Protein AF-A0A958SWY2-F1 (afdb_monomer_lite)

Radius of gyration: 13.31 Å; chains: 1; bounding box: 31×28×38 Å

Secondary structure (DSSP, 8-state):
-HHHHHHHHHHHHHHHTTT-HHHHHHHHHHHHHH-TT-HHHHHHHHHIIIIIH--HHHHHHHHHHHHHH-TT-TTHHHHHHHHHHHHHHHHHT-

Structure (mmCIF, N/CA/C/O backbone):
data_AF-A0A958SWY2-F1
#
_entry.id   AF-A0A958SWY2-F1
#
loop_
_atom_site.group_PDB
_atom_site.id
_atom_site.type_symbol
_atom_site.label_atom_id
_atom_site.label_alt_id
_atom_site.label_comp_id
_atom_site.label_asym_id
_atom_site.label_entity_id
_atom_site.label_seq_id
_atom_site.pdbx_PDB_ins_code
_atom_site.Cartn_x
_atom_site.Cartn_y
_atom_site.Cartn_z
_atom_site.occupancy
_atom_site.B_iso_or_equiv
_atom_site.auth_seq_id
_atom_site.auth_comp_id
_atom_site.auth_asym_id
_atom_site.auth_atom_id
_atom_site.pdbx_PDB_model_num
ATOM 1 N N . MET A 1 1 ? 10.739 -7.547 -20.667 1.00 57.38 1 MET A N 1
ATOM 2 C CA . MET A 1 1 ? 11.598 -6.516 -20.036 1.00 57.38 1 MET A CA 1
ATOM 3 C C . MET A 1 1 ? 10.940 -5.844 -18.822 1.00 57.38 1 MET A C 1
ATOM 5 O O . MET A 1 1 ? 11.679 -5.493 -17.914 1.00 57.38 1 MET A O 1
ATOM 9 N N . GLY A 1 2 ? 9.603 -5.730 -18.740 1.00 59.78 2 GLY A N 1
ATOM 10 C CA . GLY A 1 2 ? 8.906 -5.064 -17.619 1.00 59.78 2 GLY A CA 1
ATOM 11 C C . GLY A 1 2 ? 9.093 -5.686 -16.224 1.00 59.78 2 GLY A C 1
ATOM 12 O O . GLY A 1 2 ? 9.229 -4.954 -15.252 1.00 59.78 2 GLY A O 1
ATOM 13 N N . THR A 1 3 ? 9.218 -7.013 -16.111 1.00 64.00 3 THR A N 1
ATOM 14 C CA . THR A 1 3 ? 9.364 -7.707 -14.813 1.00 64.00 3 THR A CA 1
ATOM 15 C C . THR A 1 3 ? 10.644 -7.323 -14.057 1.00 64.00 3 THR A C 1
ATOM 17 O O . THR A 1 3 ? 10.633 -7.206 -12.836 1.00 64.00 3 THR A O 1
ATOM 20 N N . ASN A 1 4 ? 11.747 -7.062 -14.770 1.00 73.44 4 ASN A N 1
ATOM 21 C CA . ASN A 1 4 ? 13.004 -6.634 -14.141 1.00 73.44 4 ASN A CA 1
ATOM 22 C C . ASN A 1 4 ? 12.930 -5.192 -13.626 1.00 73.44 4 ASN A C 1
ATOM 24 O O . ASN A 1 4 ? 13.531 -4.878 -12.603 1.00 73.44 4 ASN A O 1
ATOM 28 N N . MET A 1 5 ? 12.190 -4.325 -14.322 1.00 80.44 5 MET A N 1
ATOM 29 C CA . MET A 1 5 ? 12.002 -2.933 -13.914 1.00 80.44 5 MET A CA 1
ATOM 30 C C . MET A 1 5 ? 11.049 -2.847 -12.722 1.00 80.44 5 MET A C 1
ATOM 32 O O . MET A 1 5 ? 11.402 -2.213 -11.735 1.00 80.44 5 MET A O 1
ATOM 36 N N . ASN A 1 6 ? 9.913 -3.555 -12.749 1.00 86.12 6 ASN A N 1
ATOM 37 C CA . ASN A 1 6 ? 9.007 -3.637 -11.600 1.00 86.12 6 ASN A CA 1
ATOM 38 C C . ASN A 1 6 ? 9.748 -4.074 -10.321 1.00 86.12 6 ASN A C 1
ATOM 40 O O . ASN A 1 6 ? 9.679 -3.374 -9.312 1.00 86.12 6 ASN A O 1
ATOM 44 N N . ASN A 1 7 ? 10.511 -5.173 -10.388 1.00 89.19 7 ASN A N 1
ATOM 45 C CA . ASN A 1 7 ? 11.248 -5.679 -9.231 1.00 89.19 7 ASN A CA 1
ATOM 46 C C . ASN A 1 7 ? 12.261 -4.652 -8.700 1.00 89.19 7 ASN A C 1
ATOM 48 O O . ASN A 1 7 ? 12.371 -4.4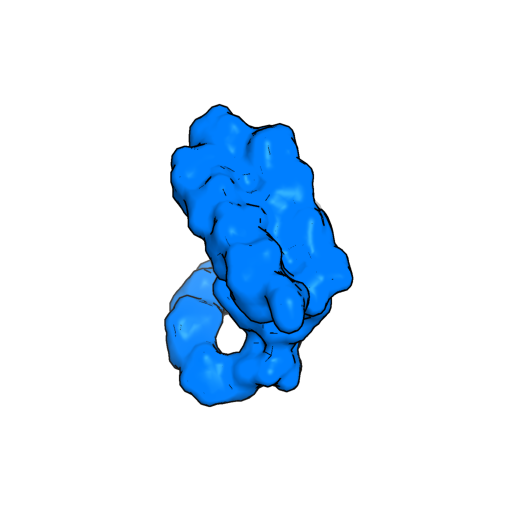78 -7.490 1.00 89.19 7 ASN A O 1
ATOM 52 N N . LEU A 1 8 ? 12.968 -3.933 -9.583 1.00 95.00 8 LEU A N 1
ATOM 53 C CA . LEU A 1 8 ? 13.902 -2.875 -9.184 1.00 95.00 8 LEU A CA 1
ATOM 54 C C . LEU A 1 8 ? 13.203 -1.760 -8.395 1.00 95.00 8 LEU A C 1
ATOM 56 O O . LEU A 1 8 ? 13.706 -1.333 -7.357 1.00 95.00 8 LEU A O 1
ATOM 60 N N . TYR A 1 9 ? 12.060 -1.281 -8.882 1.00 97.12 9 TYR A N 1
ATOM 61 C CA . TYR A 1 9 ? 11.318 -0.214 -8.213 1.00 97.12 9 TYR A CA 1
ATOM 62 C C . TYR A 1 9 ? 10.677 -0.685 -6.904 1.00 97.12 9 TYR A C 1
ATOM 64 O O . TYR A 1 9 ? 10.695 0.057 -5.926 1.00 97.12 9 TYR A O 1
ATOM 72 N N . LEU A 1 10 ? 10.211 -1.935 -6.835 1.00 96.75 10 LEU A N 1
ATOM 73 C CA . LEU A 1 10 ? 9.751 -2.528 -5.581 1.00 96.75 10 LEU A CA 1
ATOM 74 C C . LEU A 1 10 ? 10.869 -2.561 -4.526 1.00 96.75 10 LEU A C 1
ATOM 76 O O . LEU A 1 10 ? 10.632 -2.168 -3.388 1.00 96.75 10 LEU A O 1
ATOM 80 N N . PHE A 1 11 ? 12.093 -2.968 -4.887 1.00 97.00 11 PHE A N 1
ATOM 81 C CA . PHE A 1 11 ? 13.217 -2.958 -3.942 1.00 97.00 11 PHE A CA 1
ATOM 82 C C . PHE A 1 11 ? 13.552 -1.550 -3.453 1.00 97.00 11 PHE A C 1
ATOM 84 O O . PHE A 1 11 ? 13.700 -1.351 -2.252 1.00 97.00 11 PHE A O 1
ATOM 91 N N . ARG A 1 12 ? 13.581 -0.562 -4.353 1.00 97.50 12 ARG A N 1
ATOM 92 C CA . ARG A 1 12 ? 13.802 0.843 -3.973 1.00 97.50 12 ARG A CA 1
ATOM 93 C C . ARG A 1 12 ? 12.741 1.354 -3.003 1.00 97.50 12 ARG A C 1
ATOM 95 O O . ARG A 1 12 ? 13.075 2.050 -2.052 1.00 97.50 12 ARG A O 1
ATOM 102 N N . ALA A 1 13 ? 11.477 0.993 -3.225 1.00 97.94 13 ALA A N 1
ATOM 103 C CA . ALA A 1 13 ? 10.403 1.341 -2.305 1.00 97.94 13 ALA A CA 1
ATOM 104 C C . ALA A 1 13 ? 10.608 0.713 -0.919 1.00 97.94 13 ALA A C 1
ATOM 106 O O . ALA A 1 13 ? 10.435 1.388 0.091 1.00 97.94 13 ALA A O 1
ATOM 107 N N . MET A 1 14 ? 11.008 -0.561 -0.872 1.00 97.31 14 MET A N 1
ATOM 108 C CA . MET A 1 14 ? 11.277 -1.274 0.380 1.00 97.31 14 MET A CA 1
ATOM 109 C C . MET A 1 14 ? 12.481 -0.708 1.141 1.00 97.31 14 MET A C 1
ATOM 111 O O . MET A 1 14 ? 12.442 -0.670 2.364 1.00 97.31 14 MET A O 1
ATOM 115 N N . GLU A 1 15 ? 13.535 -0.281 0.443 1.00 97.88 15 GLU A N 1
ATOM 116 C CA . GLU A 1 15 ? 14.713 0.349 1.060 1.00 97.88 15 GLU A CA 1
ATOM 117 C C . GLU A 1 15 ? 14.396 1.740 1.624 1.00 97.88 15 GLU A C 1
ATOM 119 O O . GLU A 1 15 ? 14.912 2.111 2.676 1.00 97.88 15 GLU 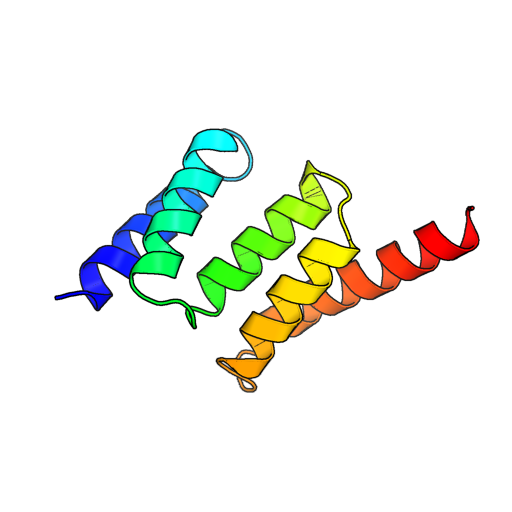A O 1
ATOM 124 N N . ALA A 1 16 ? 13.542 2.498 0.933 1.00 97.94 16 ALA A N 1
ATOM 125 C CA . ALA A 1 16 ? 13.135 3.836 1.346 1.00 97.94 16 ALA A CA 1
ATOM 126 C C . ALA A 1 16 ? 12.129 3.818 2.512 1.00 97.94 16 ALA A C 1
ATOM 128 O O . ALA A 1 16 ? 12.154 4.701 3.368 1.00 97.94 16 ALA A O 1
ATOM 129 N N . TYR A 1 17 ? 11.231 2.833 2.564 1.00 97.38 17 TYR A N 1
ATOM 130 C CA . TYR A 1 17 ? 10.197 2.750 3.595 1.00 97.38 17 TYR A CA 1
ATOM 131 C C . TYR A 1 17 ? 10.764 2.292 4.956 1.00 97.38 17 TYR A C 1
ATOM 133 O O . TYR A 1 17 ? 11.507 1.310 5.001 1.00 97.38 17 TYR A O 1
ATOM 141 N N . PRO A 1 18 ? 10.387 2.915 6.093 1.00 96.19 18 PRO A N 1
ATOM 142 C CA . PRO A 1 18 ? 9.419 4.011 6.251 1.00 96.19 18 PRO A CA 1
ATOM 143 C C . PRO A 1 18 ? 10.038 5.421 6.282 1.00 96.19 18 PRO A C 1
ATOM 145 O O . PRO A 1 18 ? 9.324 6.395 6.489 1.00 96.19 18 PRO A O 1
ATOM 148 N N . TRP A 1 19 ? 11.354 5.556 6.122 1.00 95.94 19 TRP A N 1
ATOM 149 C CA . TRP A 1 19 ? 12.075 6.796 6.438 1.00 95.94 19 TRP A CA 1
ATOM 150 C C . TRP A 1 19 ? 12.014 7.859 5.336 1.00 95.94 19 TRP A C 1
ATOM 152 O O . TRP A 1 19 ? 11.990 9.051 5.625 1.00 95.94 19 TRP A O 1
ATOM 162 N N . GLU A 1 20 ? 11.983 7.439 4.073 1.00 97.69 20 GLU A N 1
ATOM 163 C CA . GLU A 1 20 ? 11.993 8.309 2.896 1.00 97.69 20 GLU A CA 1
ATOM 164 C C . GLU A 1 20 ? 10.684 8.150 2.105 1.00 97.69 20 GLU A C 1
ATOM 166 O O . GLU A 1 20 ? 10.664 7.624 0.990 1.00 97.69 20 GLU A O 1
ATOM 171 N N . LEU A 1 21 ? 9.565 8.583 2.700 1.00 96.50 21 LEU A N 1
ATOM 172 C CA . LEU A 1 21 ? 8.210 8.321 2.189 1.00 96.50 21 LEU A CA 1
ATOM 173 C C . LEU A 1 21 ? 7.979 8.793 0.751 1.00 96.50 21 LEU A C 1
ATOM 175 O O . LEU A 1 21 ? 7.396 8.061 -0.044 1.00 96.50 21 LEU A O 1
ATOM 179 N N . GLU A 1 22 ? 8.472 9.976 0.390 1.00 96.81 22 GLU A N 1
ATOM 180 C CA . GLU A 1 22 ? 8.334 10.520 -0.968 1.00 96.81 22 GLU A CA 1
ATOM 181 C C . GLU A 1 22 ? 8.995 9.602 -2.004 1.00 96.81 22 GLU A C 1
ATOM 183 O O . GLU A 1 22 ? 8.381 9.252 -3.014 1.00 96.81 22 GLU A O 1
ATOM 188 N N . LYS A 1 23 ? 10.213 9.125 -1.710 1.00 97.88 23 LYS A N 1
ATOM 189 C CA . LYS A 1 23 ? 10.935 8.176 -2.570 1.00 97.88 23 LYS A CA 1
ATOM 190 C C . LYS A 1 23 ? 10.240 6.821 -2.619 1.00 97.88 23 LYS A C 1
ATOM 192 O O . LYS A 1 23 ? 10.187 6.206 -3.684 1.00 97.88 23 LYS A O 1
ATOM 197 N N . ALA A 1 24 ? 9.710 6.356 -1.488 1.00 98.19 24 ALA A N 1
ATOM 198 C CA . ALA A 1 24 ? 8.979 5.098 -1.423 1.00 98.19 24 ALA A CA 1
ATOM 199 C C . ALA A 1 24 ? 7.728 5.143 -2.312 1.00 98.19 24 ALA A C 1
ATOM 201 O O . ALA A 1 24 ? 7.537 4.254 -3.138 1.00 98.19 24 ALA A O 1
ATOM 202 N N . ILE A 1 25 ? 6.922 6.203 -2.208 1.00 97.81 25 ILE A N 1
ATOM 203 C CA . ILE A 1 25 ? 5.702 6.389 -3.006 1.00 97.81 25 ILE A CA 1
ATOM 204 C C . ILE A 1 25 ? 6.033 6.528 -4.494 1.00 97.81 25 ILE A C 1
ATOM 206 O O . ILE A 1 25 ? 5.393 5.885 -5.325 1.00 97.81 25 ILE A O 1
ATOM 210 N N . GLU A 1 26 ? 7.047 7.320 -4.851 1.00 98.12 26 GLU A N 1
ATOM 211 C CA . GLU A 1 26 ? 7.478 7.454 -6.245 1.00 98.12 26 GLU A CA 1
ATOM 212 C C . GLU A 1 26 ? 7.890 6.092 -6.829 1.00 98.12 26 GLU A C 1
ATOM 214 O O . GLU A 1 26 ? 7.426 5.696 -7.902 1.00 98.12 26 GLU A O 1
ATOM 219 N N . ALA A 1 27 ? 8.711 5.333 -6.100 1.00 98.19 27 ALA A N 1
ATOM 220 C CA . ALA A 1 27 ? 9.136 4.005 -6.518 1.00 98.19 27 ALA A CA 1
ATOM 221 C C . ALA A 1 27 ? 7.957 3.022 -6.620 1.00 98.19 27 ALA A C 1
ATOM 223 O O . ALA A 1 27 ? 7.881 2.259 -7.583 1.00 98.19 27 ALA A O 1
ATOM 224 N N . LEU A 1 28 ? 6.998 3.067 -5.692 1.00 98.12 28 LEU A N 1
ATOM 225 C CA . LEU A 1 28 ? 5.783 2.253 -5.764 1.00 98.12 28 LEU A CA 1
ATOM 226 C C . LEU A 1 28 ? 4.933 2.588 -6.988 1.00 98.12 28 LEU A C 1
ATOM 228 O O . LEU A 1 28 ? 4.469 1.674 -7.666 1.00 98.12 28 LEU A O 1
ATOM 232 N N . ASN A 1 29 ? 4.773 3.871 -7.311 1.00 97.81 29 ASN A N 1
ATOM 233 C CA . ASN A 1 29 ? 4.046 4.298 -8.504 1.00 97.81 29 ASN A CA 1
ATOM 234 C C . ASN A 1 29 ? 4.702 3.758 -9.777 1.00 97.81 29 ASN A C 1
ATOM 236 O O . ASN A 1 29 ? 4.010 3.222 -10.644 1.00 97.81 29 ASN A O 1
ATOM 240 N N . TYR A 1 30 ? 6.034 3.810 -9.871 1.00 97.00 30 TYR A N 1
ATOM 241 C CA . TYR A 1 30 ? 6.737 3.166 -10.978 1.00 97.00 30 TYR A CA 1
ATOM 242 C C . TYR A 1 30 ? 6.502 1.655 -10.992 1.00 97.00 30 TYR A C 1
ATOM 244 O O . TYR A 1 30 ? 6.103 1.128 -12.030 1.00 97.00 30 TYR A O 1
ATOM 252 N N . ALA A 1 31 ? 6.684 0.956 -9.867 1.00 96.38 31 ALA A N 1
ATOM 253 C CA . ALA A 1 31 ? 6.462 -0.488 -9.788 1.00 96.38 31 ALA A CA 1
ATOM 254 C C . ALA A 1 31 ? 5.057 -0.878 -10.280 1.00 96.38 31 ALA A C 1
ATOM 256 O O . ALA A 1 31 ? 4.937 -1.747 -11.147 1.00 96.38 31 ALA A O 1
ATOM 257 N N . LEU A 1 32 ? 4.022 -0.184 -9.802 1.00 96.12 32 LEU A N 1
ATOM 258 C CA . LEU A 1 32 ? 2.625 -0.422 -10.166 1.00 96.12 32 LEU A CA 1
ATOM 259 C C . LEU A 1 32 ? 2.294 0.007 -11.600 1.00 96.12 32 LEU A C 1
ATOM 261 O O . LEU A 1 32 ? 1.430 -0.593 -12.224 1.00 96.12 32 LEU A O 1
ATOM 265 N N . SER A 1 33 ? 2.991 0.990 -12.175 1.00 96.25 33 SER A N 1
ATOM 266 C CA . SER A 1 33 ? 2.829 1.311 -13.602 1.00 96.25 33 SER A CA 1
ATOM 267 C C . SER A 1 33 ? 3.358 0.211 -14.531 1.00 96.25 33 SER A C 1
ATOM 269 O O . SER A 1 33 ? 2.820 0.021 -15.621 1.00 96.25 33 SER A O 1
ATOM 271 N N . TYR A 1 34 ? 4.391 -0.527 -14.106 1.00 95.38 34 TYR A N 1
ATOM 272 C CA . TYR A 1 34 ? 4.928 -1.664 -14.863 1.00 95.38 34 TYR A CA 1
ATOM 273 C C . TYR A 1 34 ? 4.140 -2.954 -14.629 1.00 95.38 34 TYR A C 1
ATOM 275 O O . TYR A 1 34 ? 4.046 -3.776 -15.538 1.00 95.38 34 TYR A O 1
ATOM 283 N N . ASP A 1 35 ? 3.623 -3.144 -13.417 1.00 95.25 35 ASP A N 1
ATOM 284 C CA . ASP A 1 35 ? 2.791 -4.283 -13.033 1.00 95.25 35 ASP A CA 1
ATOM 285 C C . ASP A 1 35 ? 1.744 -3.832 -11.997 1.00 95.25 35 ASP A C 1
ATOM 287 O O . ASP A 1 35 ? 2.024 -3.821 -10.791 1.00 95.25 35 ASP A O 1
ATOM 291 N N . PRO A 1 36 ? 0.543 -3.439 -12.464 1.00 95.81 36 PRO A N 1
ATOM 292 C CA . PRO A 1 36 ? -0.538 -2.962 -11.600 1.00 95.81 36 PRO A CA 1
ATOM 293 C C . PRO A 1 36 ? -1.058 -4.01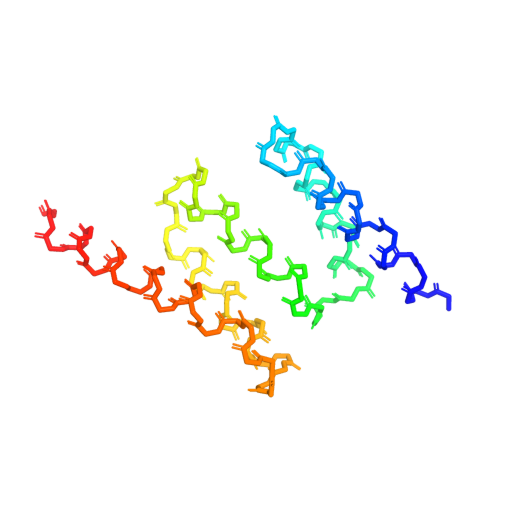3 -10.618 1.00 95.81 36 PRO A C 1
ATOM 295 O O . PRO A 1 36 ? -1.696 -3.660 -9.629 1.00 95.81 36 PRO A O 1
ATOM 298 N N . GLU A 1 37 ? -0.795 -5.293 -10.887 1.00 95.81 37 GLU A N 1
ATOM 299 C CA . GLU A 1 37 ? -1.251 -6.439 -10.099 1.00 95.81 37 GLU A CA 1
ATOM 300 C C . GLU A 1 37 ? -0.151 -6.968 -9.165 1.00 95.81 37 GLU A C 1
ATOM 302 O O . GLU A 1 37 ? -0.297 -8.015 -8.529 1.00 95.81 37 GLU A O 1
ATOM 307 N N . ASN A 1 38 ? 0.961 -6.240 -9.016 1.00 95.75 38 ASN A N 1
ATOM 308 C CA . ASN A 1 38 ? 2.017 -6.649 -8.107 1.00 95.75 38 ASN A CA 1
ATOM 309 C C . ASN A 1 38 ? 1.538 -6.591 -6.648 1.00 95.75 38 ASN A C 1
ATOM 311 O O . ASN A 1 38 ? 1.573 -5.545 -5.996 1.00 95.75 38 ASN A O 1
ATOM 315 N N . ALA A 1 39 ? 1.152 -7.749 -6.112 1.00 96.44 39 ALA A N 1
ATOM 316 C CA . ALA A 1 39 ? 0.604 -7.871 -4.765 1.00 96.44 39 ALA A CA 1
ATOM 317 C C . ALA A 1 39 ? 1.518 -7.276 -3.678 1.00 96.44 39 ALA A C 1
ATOM 319 O O . ALA A 1 39 ? 1.028 -6.683 -2.725 1.00 96.44 39 ALA A O 1
ATOM 320 N N . LYS A 1 40 ? 2.849 -7.377 -3.819 1.00 96.75 40 LYS A N 1
ATOM 321 C CA . LYS A 1 40 ? 3.786 -6.812 -2.834 1.00 96.75 40 LYS A CA 1
ATOM 322 C C . LYS A 1 40 ? 3.818 -5.286 -2.879 1.00 96.75 40 LYS A C 1
ATOM 324 O O . LYS A 1 40 ? 3.823 -4.661 -1.822 1.00 96.75 40 LYS A O 1
ATOM 329 N N . ALA A 1 41 ? 3.833 -4.697 -4.074 1.00 97.62 41 ALA A N 1
ATOM 330 C CA . ALA A 1 41 ? 3.788 -3.246 -4.232 1.00 97.62 41 ALA A CA 1
ATOM 331 C C . ALA A 1 41 ? 2.450 -2.677 -3.738 1.00 97.62 41 ALA A C 1
ATOM 333 O O . ALA A 1 41 ? 2.443 -1.689 -3.009 1.00 97.62 41 ALA A O 1
ATOM 334 N N . LEU A 1 42 ? 1.331 -3.339 -4.056 1.00 98.38 42 LEU A N 1
ATOM 335 C CA . LEU A 1 42 ? 0.006 -2.965 -3.553 1.00 98.38 42 LEU A CA 1
ATOM 336 C C . LEU A 1 42 ? -0.054 -3.024 -2.019 1.00 98.38 42 LEU A C 1
ATOM 338 O O . LEU A 1 42 ? -0.512 -2.072 -1.395 1.00 98.38 42 LEU A O 1
ATOM 342 N N . CYS A 1 43 ? 0.476 -4.082 -1.395 1.00 98.00 43 CYS A N 1
ATOM 343 C CA . CYS A 1 43 ? 0.558 -4.168 0.065 1.00 98.00 43 CYS A CA 1
ATOM 344 C C . CYS A 1 43 ? 1.432 -3.075 0.675 1.00 98.00 43 CYS A C 1
ATOM 346 O O . CYS A 1 43 ? 1.050 -2.490 1.682 1.00 98.00 43 CYS A O 1
ATOM 348 N N . LEU A 1 44 ? 2.594 -2.782 0.090 1.00 98.06 44 LEU A N 1
ATOM 349 C CA . LEU A 1 44 ? 3.455 -1.728 0.620 1.00 98.06 44 LEU A CA 1
ATOM 350 C C . LEU A 1 44 ? 2.798 -0.345 0.476 1.00 98.06 44 LEU A C 1
ATOM 352 O O . LEU A 1 44 ? 2.896 0.460 1.396 1.00 98.06 44 LEU A O 1
ATOM 356 N N . MET A 1 45 ? 2.052 -0.097 -0.606 1.00 98.31 45 MET A N 1
ATOM 357 C CA . MET A 1 45 ? 1.238 1.115 -0.748 1.00 98.31 45 MET A CA 1
ATOM 358 C C . MET A 1 45 ? 0.141 1.184 0.322 1.00 98.31 45 MET A C 1
ATOM 360 O O . MET A 1 45 ? -0.030 2.218 0.962 1.00 98.31 45 MET A O 1
ATOM 364 N N . ALA A 1 46 ? -0.555 0.074 0.584 1.00 98.19 46 ALA A N 1
ATOM 365 C CA . ALA A 1 46 ? -1.550 0.003 1.650 1.00 98.19 46 ALA A CA 1
ATOM 366 C C . ALA A 1 46 ? -0.951 0.344 3.025 1.00 98.19 46 ALA A C 1
ATOM 368 O O . ALA A 1 46 ? -1.525 1.136 3.771 1.00 98.19 46 ALA A O 1
ATOM 369 N N . ARG A 1 47 ? 0.240 -0.186 3.328 1.00 97.69 47 ARG A N 1
ATOM 370 C CA . ARG A 1 47 ? 0.968 0.116 4.569 1.00 97.69 47 ARG A CA 1
ATOM 371 C C . ARG A 1 47 ? 1.359 1.582 4.680 1.00 97.69 47 ARG A C 1
ATOM 373 O O . ARG A 1 47 ? 1.230 2.135 5.761 1.00 97.69 47 ARG A O 1
ATOM 380 N N . VAL A 1 48 ? 1.774 2.229 3.588 1.00 97.88 48 VAL A N 1
ATOM 381 C CA . VAL A 1 48 ? 2.032 3.680 3.589 1.00 97.88 48 VAL A CA 1
ATOM 382 C C . VAL A 1 48 ? 0.776 4.449 4.004 1.00 97.88 48 VAL A C 1
ATOM 384 O O . VAL A 1 48 ? 0.845 5.286 4.900 1.00 97.88 48 VAL A O 1
ATOM 387 N N . HIS A 1 49 ? -0.377 4.144 3.403 1.00 97.62 49 HIS A N 1
ATOM 388 C CA . HIS A 1 49 ? -1.631 4.824 3.737 1.00 97.62 49 HIS A CA 1
ATOM 389 C C . HIS A 1 49 ? -2.058 4.583 5.187 1.00 97.62 49 HIS A C 1
ATOM 391 O O . HIS A 1 49 ? -2.393 5.532 5.891 1.00 97.62 49 HIS A O 1
ATOM 397 N N . TRP A 1 50 ? -1.979 3.344 5.665 1.00 95.56 50 TRP A N 1
ATOM 398 C CA . TRP A 1 50 ? -2.362 3.020 7.033 1.00 95.56 50 TRP A CA 1
ATOM 399 C C . TRP A 1 50 ? -1.358 3.538 8.075 1.00 95.56 50 TRP A C 1
ATOM 401 O O . TRP A 1 50 ? -1.726 4.334 8.935 1.00 95.56 50 TRP A O 1
ATOM 411 N N . GLU A 1 51 ? -0.097 3.103 8.012 1.00 95.44 51 GLU A N 1
ATOM 412 C CA . GLU A 1 51 ? 0.891 3.345 9.072 1.00 95.44 51 GLU A CA 1
ATOM 413 C C . GLU A 1 51 ? 1.356 4.807 9.116 1.00 95.44 51 GLU A C 1
ATOM 415 O O . GLU A 1 51 ? 1.686 5.304 10.191 1.00 95.44 51 GLU A O 1
ATOM 420 N N . GLN A 1 52 ? 1.415 5.494 7.968 1.00 95.88 52 GLN A N 1
ATOM 421 C CA . GLN A 1 52 ? 2.004 6.839 7.878 1.00 95.88 52 GLN A CA 1
ATOM 422 C C . GLN A 1 52 ? 0.957 7.943 7.761 1.00 95.88 52 GLN A C 1
ATOM 424 O O . GLN A 1 52 ? 1.178 9.045 8.260 1.00 95.88 52 GLN A O 1
ATOM 429 N N . LEU A 1 53 ? -0.167 7.668 7.092 1.00 93.94 53 LEU A N 1
ATOM 430 C CA . LEU A 1 53 ? -1.199 8.676 6.822 1.00 93.94 53 LEU A CA 1
ATOM 431 C C . LEU A 1 53 ? -2.458 8.492 7.679 1.00 93.94 53 LEU A C 1
ATOM 433 O O . LEU A 1 53 ? -3.275 9.407 7.731 1.00 93.94 53 LEU A O 1
ATOM 437 N N . GLY A 1 54 ? -2.625 7.341 8.342 1.00 93.88 54 GLY A N 1
ATOM 438 C CA . GLY A 1 54 ? -3.862 7.004 9.054 1.00 93.88 54 GLY A CA 1
ATOM 439 C C . GLY A 1 54 ? -5.078 6.885 8.127 1.00 93.88 54 GLY A C 1
ATOM 440 O O . GLY A 1 54 ? -6.212 6.995 8.581 1.00 93.88 54 GLY A O 1
ATOM 441 N N . ASP A 1 55 ? -4.850 6.695 6.826 1.00 96.50 55 ASP A N 1
ATOM 442 C CA . ASP A 1 55 ? -5.880 6.581 5.796 1.00 96.50 55 ASP A CA 1
ATOM 443 C C . ASP A 1 55 ? -6.240 5.106 5.586 1.00 96.50 55 ASP A C 1
ATOM 445 O O . ASP A 1 55 ? -5.757 4.417 4.679 1.00 96.50 55 ASP A O 1
ATOM 449 N N . TYR A 1 56 ? -7.066 4.608 6.500 1.00 95.44 56 TYR A N 1
ATOM 450 C CA . TYR A 1 56 ? -7.486 3.213 6.562 1.00 95.44 56 TYR A CA 1
ATOM 451 C C . TYR A 1 56 ? -8.351 2.786 5.369 1.00 95.44 56 TYR A C 1
ATOM 453 O O . TYR A 1 56 ? -8.192 1.669 4.876 1.00 95.44 56 TYR A O 1
ATOM 461 N N . GLU A 1 57 ? -9.211 3.668 4.856 1.00 95.94 57 GLU A N 1
ATOM 462 C CA . GLU A 1 57 ? -10.063 3.381 3.695 1.00 95.94 57 GLU A CA 1
ATOM 463 C C . GLU A 1 57 ? -9.233 3.173 2.426 1.00 95.94 57 GLU A C 1
ATOM 465 O O . GLU A 1 57 ? -9.406 2.186 1.699 1.00 95.94 57 GLU A O 1
ATOM 470 N N . THR A 1 58 ? -8.258 4.051 2.177 1.00 97.06 58 THR A N 1
ATOM 471 C CA . THR A 1 58 ? -7.368 3.871 1.029 1.00 97.06 58 THR A CA 1
ATOM 472 C C . THR A 1 58 ? -6.481 2.638 1.203 1.00 97.06 58 THR A C 1
ATOM 474 O O . THR A 1 58 ? -6.297 1.871 0.251 1.00 97.06 58 THR A O 1
ATOM 477 N N . ALA A 1 59 ? -5.972 2.385 2.414 1.00 98.06 59 ALA A N 1
ATOM 478 C CA . ALA A 1 59 ? -5.202 1.178 2.707 1.00 98.06 59 ALA A CA 1
ATOM 479 C C . ALA A 1 59 ? -6.008 -0.102 2.431 1.00 98.06 59 ALA A C 1
ATOM 481 O O . ALA A 1 59 ? -5.525 -1.010 1.749 1.00 98.06 59 ALA A O 1
ATOM 482 N N . LYS A 1 60 ? -7.264 -0.149 2.887 1.00 97.69 60 LYS A N 1
ATOM 483 C CA . LYS A 1 60 ? -8.201 -1.250 2.641 1.00 97.69 60 LYS A CA 1
ATOM 484 C C . LYS A 1 60 ? -8.381 -1.505 1.144 1.00 97.69 60 LYS A C 1
ATOM 486 O O . LYS A 1 60 ? -8.221 -2.644 0.705 1.00 97.69 60 LYS A O 1
ATOM 491 N N . SER A 1 61 ? -8.601 -0.456 0.347 1.00 97.94 61 SER A N 1
ATOM 492 C CA . SER A 1 61 ? -8.732 -0.578 -1.113 1.00 97.94 61 SER A CA 1
ATOM 493 C C . SER A 1 61 ? -7.485 -1.181 -1.774 1.00 97.94 61 SER A C 1
ATOM 495 O O . SER A 1 61 ? -7.591 -2.022 -2.671 1.00 97.94 61 SER A O 1
ATOM 497 N N . TYR A 1 62 ? -6.282 -0.792 -1.340 1.00 98.50 62 TYR A N 1
ATOM 498 C CA . TYR A 1 62 ? -5.044 -1.368 -1.873 1.00 98.50 62 TYR A CA 1
ATOM 499 C C . TYR A 1 62 ? -4.856 -2.837 -1.482 1.00 98.50 62 TYR A C 1
ATOM 501 O O . TYR A 1 62 ? -4.427 -3.633 -2.321 1.00 98.50 62 TYR A O 1
ATOM 509 N N . TYR A 1 63 ? -5.219 -3.225 -0.258 1.00 98.38 63 TYR A N 1
ATOM 510 C CA . TYR A 1 63 ? -5.209 -4.631 0.146 1.00 98.38 63 TYR A CA 1
ATOM 511 C C . TYR A 1 63 ? -6.215 -5.477 -0.638 1.00 98.38 63 TYR A C 1
ATOM 513 O O . TYR A 1 63 ? -5.869 -6.570 -1.083 1.00 98.38 63 TYR A O 1
ATOM 521 N N . GLU A 1 64 ? -7.421 -4.966 -0.886 1.00 97.88 64 GLU A N 1
ATOM 522 C CA . 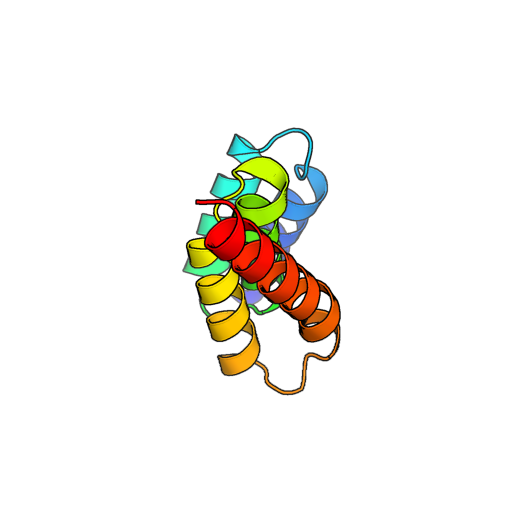GLU A 1 64 ? -8.427 -5.645 -1.712 1.00 97.88 64 GLU A CA 1
ATOM 523 C C . GLU A 1 64 ? -7.925 -5.873 -3.142 1.00 97.88 64 GLU A C 1
ATOM 525 O O . GLU A 1 64 ? -8.048 -6.979 -3.673 1.00 97.88 64 GLU A O 1
ATOM 530 N N . LYS A 1 65 ? -7.268 -4.871 -3.742 1.00 98.19 65 LYS A N 1
ATOM 531 C CA . LYS A 1 65 ? -6.594 -5.026 -5.042 1.00 98.19 65 LYS A CA 1
ATOM 532 C C . LYS A 1 65 ? -5.494 -6.088 -4.990 1.00 98.19 65 LYS A C 1
ATOM 534 O O . LYS A 1 65 ? -5.392 -6.900 -5.906 1.00 98.19 65 LYS A O 1
ATOM 539 N N . ALA A 1 66 ? -4.691 -6.117 -3.924 1.00 97.88 66 ALA A N 1
ATOM 540 C CA . ALA A 1 66 ? -3.615 -7.096 -3.766 1.00 97.88 66 ALA A CA 1
ATOM 541 C C . ALA A 1 66 ? -4.153 -8.536 -3.661 1.00 97.88 66 ALA A C 1
ATOM 543 O O . ALA A 1 66 ? -3.595 -9.453 -4.267 1.00 97.88 66 ALA A O 1
ATOM 544 N N . ILE A 1 67 ? -5.259 -8.730 -2.935 1.00 97.81 67 ILE A N 1
ATOM 545 C CA . ILE A 1 67 ? -5.950 -10.022 -2.813 1.00 97.81 67 ILE A CA 1
ATOM 546 C C . ILE A 1 67 ? -6.566 -10.432 -4.155 1.00 97.81 67 ILE A C 1
ATOM 548 O O . ILE A 1 67 ? -6.440 -11.591 -4.548 1.00 97.81 67 ILE A O 1
ATOM 552 N N . ALA A 1 68 ? -7.194 -9.498 -4.877 1.00 97.56 68 ALA A N 1
ATOM 553 C CA . ALA A 1 68 ? -7.764 -9.766 -6.196 1.00 97.56 68 ALA A CA 1
ATOM 554 C C . ALA A 1 68 ? -6.691 -10.204 -7.208 1.00 97.56 68 ALA A C 1
ATOM 556 O O . ALA A 1 68 ? -6.917 -11.140 -7.973 1.00 97.56 68 ALA A O 1
ATOM 557 N N . ALA A 1 69 ? -5.511 -9.581 -7.161 1.00 96.50 69 ALA A N 1
ATOM 558 C CA . ALA A 1 69 ? -4.373 -9.947 -7.996 1.00 96.50 69 ALA A CA 1
ATOM 559 C C . ALA A 1 69 ? -3.781 -11.323 -7.639 1.00 96.50 69 ALA A C 1
ATOM 561 O O . ALA A 1 69 ? -3.364 -12.079 -8.517 1.00 96.50 69 ALA A O 1
ATOM 562 N N . ASN A 1 70 ? -3.728 -11.675 -6.349 1.00 95.19 70 ASN A N 1
ATOM 563 C CA . ASN A 1 70 ? -3.238 -12.980 -5.917 1.00 95.19 70 ASN A CA 1
ATOM 564 C C . ASN A 1 70 ? -3.907 -13.463 -4.625 1.00 95.19 70 ASN A C 1
ATOM 566 O O . ASN A 1 70 ? -3.380 -13.299 -3.526 1.00 95.19 70 ASN A O 1
ATOM 570 N N . ILE A 1 71 ? -5.015 -14.189 -4.768 1.00 94.31 71 ILE A N 1
ATOM 571 C CA . ILE A 1 71 ? -5.776 -14.734 -3.631 1.00 94.31 71 ILE A CA 1
ATOM 572 C C . ILE A 1 71 ? -4.969 -15.725 -2.772 1.00 94.31 71 ILE A C 1
ATOM 574 O O . ILE A 1 71 ? -5.249 -15.927 -1.589 1.00 94.31 71 ILE A O 1
ATOM 578 N N . ASN A 1 72 ? -3.926 -16.334 -3.343 1.00 95.25 72 ASN A N 1
ATOM 579 C CA . ASN A 1 72 ? -3.067 -17.293 -2.650 1.00 95.25 72 ASN A CA 1
ATOM 580 C C . ASN A 1 72 ? -1.919 -16.623 -1.877 1.00 95.25 72 ASN A C 1
ATOM 582 O O . ASN A 1 72 ? -1.170 -17.310 -1.173 1.00 95.25 72 ASN A O 1
ATOM 586 N N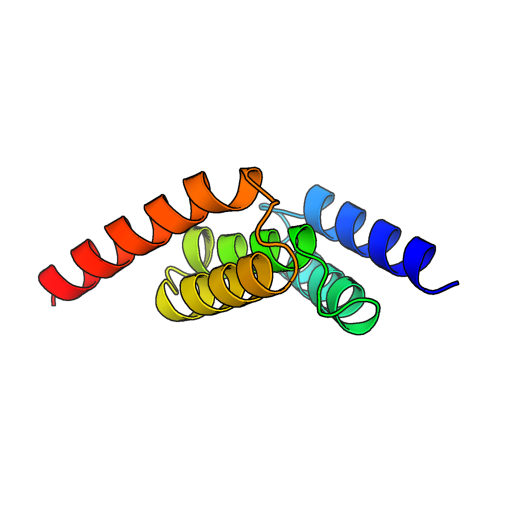 . ALA A 1 73 ? -1.764 -15.300 -1.980 1.00 94.06 73 ALA A N 1
ATOM 587 C CA . ALA A 1 73 ? -0.745 -14.534 -1.277 1.00 94.06 73 ALA A CA 1
ATOM 588 C C . ALA A 1 73 ? -1.093 -14.388 0.213 1.00 94.06 73 ALA A C 1
ATOM 590 O O . ALA A 1 73 ? -1.575 -13.363 0.684 1.00 94.06 73 ALA A O 1
ATOM 591 N N . ARG A 1 74 ? -0.805 -15.434 0.994 1.00 94.69 74 ARG A N 1
ATOM 592 C CA . ARG A 1 74 ? -1.158 -15.486 2.424 1.00 94.69 74 ARG A CA 1
ATOM 593 C C . ARG A 1 74 ? -0.526 -14.382 3.271 1.00 94.69 74 ARG A C 1
ATOM 595 O O . ARG A 1 74 ? -1.051 -14.074 4.333 1.00 94.69 74 ARG A O 1
ATOM 602 N N . PHE A 1 75 ? 0.583 -13.805 2.809 1.00 95.62 75 PHE A N 1
ATOM 603 C CA . PHE A 1 75 ? 1.274 -12.721 3.507 1.00 95.62 75 PHE A CA 1
ATOM 604 C C . PHE A 1 75 ? 0.442 -11.433 3.591 1.00 95.62 75 PHE A C 1
ATOM 606 O O . PHE A 1 75 ? 0.762 -10.582 4.405 1.00 95.62 75 PHE A O 1
ATOM 613 N N . ILE A 1 76 ? -0.606 -11.292 2.771 1.00 97.25 76 ILE A N 1
ATOM 614 C CA . ILE A 1 76 ? -1.446 -10.092 2.728 1.00 97.25 76 ILE A CA 1
ATOM 615 C C . ILE A 1 76 ? -2.388 -10.018 3.936 1.00 97.25 76 ILE A C 1
ATOM 617 O O . ILE A 1 76 ? -2.591 -8.953 4.514 1.00 97.25 76 ILE A O 1
ATOM 621 N N . TYR A 1 77 ? -2.977 -11.156 4.312 1.00 95.88 77 TYR A N 1
ATOM 622 C CA . TYR A 1 77 ? -4.090 -11.192 5.261 1.00 95.88 77 TYR A CA 1
ATOM 623 C C . TYR A 1 77 ? -3.762 -10.658 6.662 1.00 95.88 77 TYR A C 1
ATOM 625 O O . TYR A 1 77 ? -4.620 -9.964 7.200 1.00 95.88 77 TYR A O 1
ATOM 633 N N . PRO A 1 78 ? -2.584 -10.923 7.269 1.00 97.12 78 PRO A N 1
ATOM 634 C CA . PRO A 1 78 ? -2.271 -10.388 8.593 1.00 97.12 78 PRO A CA 1
ATOM 635 C C . PRO A 1 78 ? -2.357 -8.861 8.651 1.00 97.12 78 PRO A C 1
ATOM 637 O O . PRO A 1 78 ? -3.028 -8.326 9.530 1.00 97.12 78 PRO A O 1
ATOM 640 N N . ASP A 1 79 ? -1.748 -8.171 7.685 1.00 95.62 79 ASP A N 1
ATOM 641 C CA . ASP A 1 79 ? -1.748 -6.708 7.668 1.00 95.62 79 ASP A CA 1
ATOM 642 C C . ASP A 1 79 ? -3.131 -6.155 7.288 1.00 95.62 79 ASP A C 1
ATOM 644 O O . ASP A 1 79 ? -3.596 -5.182 7.878 1.00 95.62 79 ASP A O 1
ATOM 648 N N . TYR A 1 80 ? -3.840 -6.809 6.360 1.00 97.75 80 TYR A N 1
ATOM 649 C CA . TYR A 1 80 ? -5.201 -6.405 5.998 1.00 97.75 80 TYR A CA 1
ATOM 650 C C . TYR A 1 80 ? -6.171 -6.499 7.183 1.00 97.75 80 TYR A C 1
ATOM 652 O O . TYR A 1 80 ? -6.961 -5.585 7.407 1.00 97.75 80 TYR A O 1
ATOM 660 N N . ILE A 1 81 ? -6.084 -7.569 7.982 1.00 97.06 81 ILE A N 1
ATOM 661 C CA . ILE A 1 81 ? -6.891 -7.725 9.200 1.00 97.06 81 ILE A CA 1
ATOM 662 C C . ILE A 1 81 ? -6.603 -6.586 10.184 1.00 97.06 81 ILE A C 1
ATOM 664 O O . ILE A 1 81 ? -7.542 -6.053 10.770 1.00 97.06 81 ILE A O 1
ATOM 668 N N . MET A 1 82 ? -5.337 -6.180 10.344 1.00 95.81 82 MET A N 1
ATOM 669 C CA . MET A 1 82 ? -5.000 -5.039 11.202 1.00 95.81 82 MET A CA 1
ATOM 670 C C . MET A 1 82 ? -5.641 -3.747 10.698 1.00 95.81 82 MET A C 1
ATOM 672 O O . MET A 1 82 ? -6.223 -3.021 11.501 1.00 95.81 82 MET A O 1
ATOM 676 N N . VAL A 1 83 ? -5.606 -3.479 9.390 1.00 96.56 83 VAL A N 1
ATOM 677 C CA . VAL A 1 83 ? -6.287 -2.306 8.819 1.00 96.56 83 VAL A CA 1
ATOM 678 C C . VAL A 1 83 ? -7.786 -2.335 9.094 1.00 96.56 83 VAL A C 1
ATOM 680 O O . VAL A 1 83 ? -8.330 -1.316 9.500 1.00 96.56 83 VAL A O 1
ATOM 683 N N . LEU A 1 84 ? -8.446 -3.484 8.927 1.00 95.75 84 LEU A N 1
ATOM 684 C CA . LEU A 1 84 ? -9.885 -3.601 9.183 1.00 95.75 84 LEU A CA 1
ATOM 685 C C . LEU A 1 84 ? -10.240 -3.325 10.647 1.00 95.75 84 LEU A C 1
ATOM 687 O O . LEU A 1 84 ? -11.182 -2.584 10.899 1.00 95.75 84 LEU A O 1
ATOM 691 N N . ILE A 1 85 ? -9.473 -3.875 11.595 1.00 95.25 85 ILE A N 1
ATOM 692 C CA . ILE A 1 85 ? -9.690 -3.636 13.030 1.00 95.25 85 ILE A CA 1
ATOM 693 C C . ILE A 1 85 ?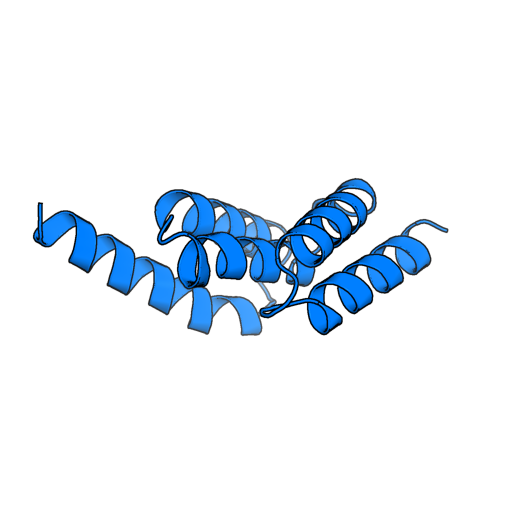 -9.557 -2.144 13.344 1.00 95.25 85 ILE A C 1
ATOM 695 O O . ILE A 1 85 ? -10.465 -1.552 13.915 1.00 95.25 85 ILE A O 1
ATOM 699 N N . ASN A 1 86 ? -8.461 -1.518 12.912 1.00 92.44 86 ASN A N 1
ATOM 700 C CA . ASN A 1 86 ? -8.223 -0.112 13.227 1.00 92.44 86 ASN A CA 1
ATOM 701 C C . ASN A 1 86 ? -9.196 0.838 12.498 1.00 92.44 86 ASN A C 1
ATOM 703 O O . ASN A 1 86 ? -9.515 1.893 13.039 1.00 92.44 86 ASN A O 1
ATOM 707 N N . ASN A 1 87 ? -9.682 0.487 11.297 1.00 91.94 87 ASN A N 1
ATOM 708 C CA . ASN A 1 87 ? -10.723 1.265 10.612 1.00 91.94 87 ASN A CA 1
ATOM 709 C C . ASN A 1 87 ? -12.031 1.245 11.406 1.00 91.94 87 ASN A C 1
ATOM 711 O O . ASN A 1 87 ? -12.634 2.290 11.617 1.00 91.94 87 ASN A O 1
ATOM 715 N N . SER A 1 88 ? -12.445 0.063 11.878 1.00 89.75 88 SER A N 1
ATOM 716 C CA . SER A 1 88 ? -13.648 -0.080 12.703 1.00 89.75 88 SER A CA 1
ATOM 717 C C . SER A 1 88 ? -13.530 0.684 14.024 1.00 89.75 88 SER A C 1
ATOM 719 O O . SER A 1 88 ? -14.459 1.398 14.388 1.00 89.75 88 SER A O 1
ATOM 721 N N . ASP A 1 89 ? -12.376 0.619 14.693 1.00 82.62 89 ASP A N 1
ATOM 722 C CA . ASP A 1 89 ? -12.132 1.379 15.926 1.00 82.62 89 ASP A CA 1
ATOM 723 C C . ASP A 1 89 ? -12.205 2.904 15.690 1.00 82.62 89 ASP A C 1
ATOM 725 O O . ASP A 1 89 ? -12.700 3.647 16.539 1.00 82.62 89 ASP A O 1
ATOM 729 N N . LEU A 1 90 ? -11.726 3.388 14.533 1.00 79.50 90 LEU A N 1
ATOM 730 C CA . LEU A 1 90 ? -11.812 4.803 14.158 1.00 79.50 90 LEU A CA 1
ATOM 731 C C . LEU A 1 90 ? -13.260 5.239 13.900 1.00 79.50 90 LEU A C 1
ATOM 733 O O . LEU A 1 90 ? -13.640 6.332 14.316 1.00 79.50 90 LEU A O 1
ATOM 737 N N . GLU A 1 91 ? -14.051 4.406 13.222 1.00 83.75 91 GLU A N 1
ATOM 738 C CA . GLU A 1 91 ? -15.474 4.663 12.967 1.00 83.75 91 GLU A CA 1
ATOM 739 C C . GLU A 1 91 ? -16.288 4.714 14.270 1.00 83.75 91 GLU A C 1
ATOM 741 O O . GLU A 1 91 ? -17.173 5.556 14.397 1.00 83.75 91 GLU A O 1
ATOM 746 N N . GLU A 1 92 ? -15.977 3.868 15.259 1.00 79.75 92 GLU A N 1
ATOM 747 C CA . GLU A 1 92 ? -16.641 3.887 16.574 1.00 79.75 92 GLU A CA 1
ATOM 748 C C . GLU A 1 92 ? -16.283 5.117 17.428 1.00 79.75 92 GLU A C 1
ATOM 750 O O . GLU A 1 92 ? -17.051 5.501 18.313 1.00 79.75 92 GLU A O 1
ATOM 755 N N . ALA A 1 93 ? -15.122 5.734 17.193 1.00 76.50 93 ALA A N 1
ATOM 756 C CA . ALA A 1 93 ? -14.634 6.874 17.968 1.00 76.50 93 ALA A CA 1
ATOM 757 C C . ALA A 1 93 ? -15.185 8.246 17.517 1.00 76.50 93 ALA A C 1
ATOM 759 O O . ALA A 1 93 ? -14.935 9.241 18.207 1.00 76.50 93 ALA A O 1
ATOM 760 N N . GLN A 1 94 ? -15.882 8.320 16.375 1.00 63.69 94 GLN A N 1
ATOM 761 C CA . GLN A 1 94 ? -16.438 9.551 15.782 1.00 63.69 94 GLN A CA 1
ATOM 762 C C . GLN A 1 94 ? -17.862 9.856 16.261 1.00 63.69 94 GLN A C 1
ATOM 764 O O . GLN A 1 94 ? -18.136 11.057 16.500 1.00 63.69 94 GLN A O 1
#

pLDDT: mean 93.61, std 8.45, range [57.38, 98.5]

Foldseek 3Di:
DLVVLLVVLLVQLVVCPPPNLVSNVVSLVRNCVSPVQQLSSLQSVLCCCCVPVVNLVSSLVSLVSSCVSPVPPPVSPVVNVVSVVSVVVVVVVD

Sequence (94 aa):
MGTNMNNLYLFRAMEAYPWELEKAIEALNYALSYDPENAKALCLMARVHWEQLGDYETAKSYYEKAIAANINARFIYPDYIMVLINNSDLEEAQ